Protein AF-A0ABD5SHU0-F1 (afdb_monomer)

InterPro domains:
  IPR045851 AMP-binding enzyme domain superfamily [G3DSA:3.30.300.30] (3-92)

Radius of gyration: 17.45 Å; Cα contacts (8 Å, |Δi|>4): 64; chains: 1; bounding box: 53×35×28 Å

Nearest PDB structures (foldseek):
  3gpc-assembly2_B  TM=8.679E-01  e=1.443E-02  Homo sapiens
  4fuq-assembly4_D  TM=7.712E-01  e=2.654E-02  Rhodopseudomonas palustris CGA009
  4gxr-assembly1_A  TM=7.586E-01  e=8.390E-02  Rhodopseudomonas palustris CGA009
  4fuq-assembly2_B  TM=7.901E-01  e=8.390E-02  Rhodopseudomonas palustris CGA009
  1ult-assembly1_A  TM=6.093E-01  e=1.442E-01  Thermus thermophilus

Mean predicted aligned error: 10.85 Å

Organism: NCBI:txid175631

Sequence (94 aa):
IRTGSVASRDELVALIVLSPEGVAALEQEGRRALAQRFKRALGQLLERPLVPRRWRYIDRLPRNGQGKIQYQQVQLLMNQLLPATEREPVNDRS

Solvent-accessible surface area (backbone atoms only — not comparable to full-atom values): 6139 Å² total; per-residue (Å²): 134,89,79,77,79,82,76,80,69,91,74,50,69,41,82,40,63,67,50,75,67,48,47,52,45,36,74,76,59,29,70,66,54,51,51,50,53,50,50,56,58,44,53,75,78,39,60,76,89,71,50,58,79,41,83,42,81,42,94,65,78,62,53,49,100,83,69,46,70,45,69,68,55,50,51,53,51,46,47,70,80,48,62,75,79,77,75,70,78,80,79,87,73,131

pLDDT: mean 77.64, std 17.47, range [35.22, 96.88]

Secondary structure (DSSP, 8-state):
------------EEEEPPPHHHHHHHHHHHHHHHHHHHHHHHHHHS-GGGS-SEEEE-SS----TTS---HHHHHHHHHHHS--TT--------

Foldseek 3Di:
DDDDDPPPPDFAEDEDEDDPVRVVCCVPVNDVVSLVVQQVVVVVVDPPVNRGPHYHYDNDQDADPVRDRDPVVVVVVCCVVPPPPDPDPPPPDD

Structure (mmCIF, N/CA/C/O backbone):
data_AF-A0ABD5SHU0-F1
#
_entry.id   AF-A0ABD5SHU0-F1
#
loop_
_atom_site.group_PDB
_atom_site.id
_atom_site.type_symbol
_atom_site.label_atom_id
_atom_site.label_alt_id
_atom_site.label_comp_id
_atom_site.label_asym_id
_atom_site.label_entity_id
_atom_site.label_seq_id
_atom_site.pdbx_PDB_ins_code
_atom_site.Cartn_x
_atom_site.Cartn_y
_atom_site.Cartn_z
_atom_site.occupancy
_atom_site.B_iso_or_equiv
_atom_site.auth_seq_id
_atom_site.auth_comp_id
_atom_site.auth_asym_id
_atom_site.auth_atom_id
_atom_site.pdbx_PDB_model_num
ATOM 1 N N . ILE A 1 1 ? 41.119 -1.057 -7.915 1.00 36.72 1 ILE A N 1
ATOM 2 C CA . ILE A 1 1 ? 39.947 -1.765 -7.342 1.00 36.72 1 ILE A CA 1
ATOM 3 C C . ILE A 1 1 ? 38.715 -0.934 -7.693 1.00 36.72 1 ILE A C 1
ATOM 5 O O . ILE A 1 1 ? 38.712 0.250 -7.391 1.00 36.72 1 ILE A O 1
ATOM 9 N N . ARG A 1 2 ? 37.757 -1.486 -8.453 1.00 36.47 2 ARG A N 1
ATOM 10 C CA . ARG A 1 2 ? 36.525 -0.790 -8.877 1.00 36.47 2 ARG A CA 1
ATOM 11 C C . ARG A 1 2 ? 35.515 -0.843 -7.728 1.00 36.47 2 ARG A C 1
ATOM 13 O O . ARG A 1 2 ? 34.954 -1.905 -7.483 1.00 36.47 2 ARG A O 1
ATOM 20 N N . THR A 1 3 ? 35.292 0.264 -7.029 1.00 40.34 3 THR A N 1
ATOM 21 C CA . THR A 1 3 ? 34.241 0.353 -6.006 1.00 40.34 3 THR A CA 1
ATOM 22 C C . THR A 1 3 ? 32.913 0.615 -6.711 1.00 40.34 3 THR A C 1
ATOM 24 O O . THR A 1 3 ? 32.765 1.608 -7.422 1.00 40.34 3 THR A O 1
ATOM 27 N N . GLY A 1 4 ? 31.985 -0.337 -6.608 1.00 35.22 4 GLY A N 1
ATOM 28 C CA . GLY A 1 4 ? 30.689 -0.285 -7.274 1.00 35.22 4 GLY A CA 1
ATOM 29 C C . GLY A 1 4 ? 29.841 0.878 -6.769 1.00 35.22 4 GLY A C 1
ATOM 30 O O . GLY A 1 4 ? 29.614 1.014 -5.572 1.00 35.22 4 GLY A O 1
ATOM 31 N N . SER A 1 5 ? 29.343 1.691 -7.700 1.00 45.56 5 SER A N 1
ATOM 32 C CA . SER A 1 5 ? 28.183 2.547 -7.462 1.00 45.56 5 SER A CA 1
ATOM 33 C C . SER A 1 5 ? 27.024 1.643 -7.040 1.00 45.56 5 SER A C 1
ATOM 35 O O . SER A 1 5 ? 26.622 0.752 -7.796 1.00 45.56 5 SER A O 1
ATOM 37 N N . VAL A 1 6 ? 26.508 1.822 -5.823 1.00 48.34 6 VAL A N 1
ATOM 38 C CA . VAL A 1 6 ? 25.244 1.199 -5.430 1.00 48.34 6 VAL A CA 1
ATOM 39 C C . VAL A 1 6 ? 24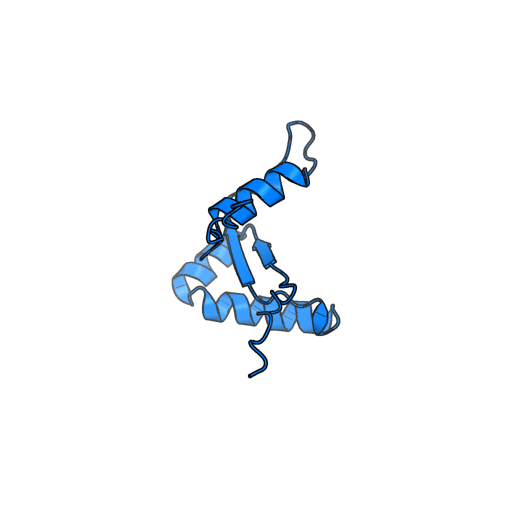.164 1.889 -6.252 1.00 48.34 6 VAL A C 1
ATOM 41 O O . VAL A 1 6 ? 23.681 2.961 -5.901 1.00 48.34 6 VAL A O 1
ATOM 44 N N . ALA A 1 7 ? 23.824 1.295 -7.394 1.00 49.09 7 ALA A N 1
ATOM 45 C CA . ALA A 1 7 ? 22.682 1.710 -8.183 1.00 49.09 7 ALA A CA 1
ATOM 46 C C . ALA A 1 7 ? 21.429 1.559 -7.310 1.00 49.09 7 ALA A C 1
ATOM 48 O O . ALA A 1 7 ? 20.960 0.444 -7.064 1.00 49.09 7 ALA A O 1
ATOM 49 N N . SER A 1 8 ? 20.897 2.678 -6.820 1.00 58.25 8 SER A N 1
ATOM 50 C CA . SER A 1 8 ? 19.561 2.739 -6.241 1.00 58.25 8 SER A CA 1
ATOM 51 C C . SER A 1 8 ? 18.580 2.337 -7.338 1.00 58.25 8 SER A C 1
ATOM 53 O O . SER A 1 8 ? 18.296 3.108 -8.250 1.00 58.25 8 SER A O 1
ATOM 55 N N . ARG A 1 9 ? 18.148 1.077 -7.323 1.00 62.12 9 ARG A N 1
ATOM 56 C CA . ARG A 1 9 ? 17.213 0.547 -8.312 1.00 62.12 9 ARG A CA 1
ATOM 57 C C . ARG A 1 9 ? 15.863 1.222 -8.095 1.00 62.12 9 ARG A C 1
ATOM 59 O O . ARG A 1 9 ? 15.325 1.114 -6.996 1.00 62.12 9 ARG A O 1
ATOM 66 N N . ASP A 1 10 ? 15.320 1.851 -9.136 1.00 69.81 10 ASP A N 1
ATOM 67 C CA . ASP A 1 10 ? 13.960 2.391 -9.104 1.00 69.81 10 ASP A CA 1
ATOM 68 C C . ASP A 1 10 ? 12.985 1.299 -8.643 1.00 69.81 10 ASP A C 1
ATOM 70 O O . ASP A 1 10 ? 12.902 0.210 -9.225 1.00 69.81 10 ASP A O 1
ATOM 74 N N . GLU A 1 11 ? 12.289 1.566 -7.539 1.00 76.25 11 GLU A N 1
ATOM 75 C CA . GLU A 1 11 ? 11.360 0.635 -6.914 1.00 76.25 11 GLU A CA 1
ATOM 76 C C . GLU A 1 11 ? 9.949 1.219 -6.922 1.00 76.25 11 GLU A C 1
ATOM 78 O O . GLU A 1 11 ? 9.708 2.325 -6.441 1.00 76.25 11 GLU A O 1
ATOM 83 N N . LEU A 1 12 ? 8.992 0.439 -7.429 1.00 85.12 12 LEU A N 1
ATOM 84 C CA . LEU A 1 12 ? 7.584 0.807 -7.374 1.00 85.12 12 LEU A CA 1
ATOM 85 C C . LEU A 1 12 ? 6.988 0.503 -6.001 1.00 85.12 12 LEU A C 1
ATOM 87 O O . LEU A 1 12 ? 7.075 -0.622 -5.487 1.00 85.12 12 LEU A O 1
ATOM 91 N N . VAL A 1 13 ? 6.321 1.515 -5.451 1.00 88.25 13 VAL A N 1
ATOM 92 C CA . VAL A 1 13 ? 5.635 1.474 -4.161 1.00 88.25 13 VAL A CA 1
ATOM 93 C C . VAL A 1 13 ? 4.141 1.680 -4.380 1.00 88.25 13 VAL A C 1
ATOM 95 O O . VAL A 1 13 ? 3.735 2.626 -5.049 1.00 88.25 13 VAL A O 1
ATOM 98 N N . ALA A 1 14 ? 3.320 0.823 -3.779 1.00 89.75 14 ALA A N 1
ATOM 99 C CA . ALA A 1 14 ? 1.873 0.995 -3.734 1.00 89.75 14 ALA A CA 1
ATOM 100 C C . ALA A 1 14 ? 1.432 1.552 -2.378 1.00 89.75 14 ALA A C 1
ATOM 102 O O . ALA A 1 14 ? 1.721 0.958 -1.336 1.00 89.75 14 ALA A O 1
ATOM 103 N N . LEU A 1 15 ? 0.693 2.662 -2.416 1.00 89.44 15 LEU A N 1
ATOM 104 C CA . LEU A 1 15 ? -0.062 3.206 -1.290 1.00 89.44 15 LEU A CA 1
ATOM 105 C C . LEU A 1 15 ? -1.522 2.781 -1.440 1.00 89.44 15 LEU A C 1
ATOM 107 O O . LEU A 1 15 ? -2.152 3.077 -2.454 1.00 89.44 15 LEU A O 1
ATOM 111 N N . ILE A 1 16 ? -2.046 2.068 -0.450 1.00 91.19 16 ILE A N 1
ATOM 112 C CA . ILE A 1 16 ? -3.349 1.409 -0.525 1.00 91.19 16 ILE A CA 1
ATOM 113 C C . ILE A 1 16 ? -4.179 1.812 0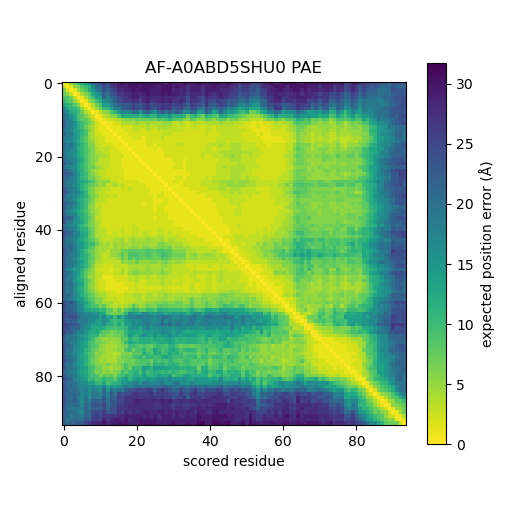.684 1.00 91.19 16 ILE A C 1
ATOM 115 O O . ILE A 1 16 ? -3.750 1.628 1.820 1.00 91.19 16 ILE A O 1
ATOM 119 N N . VAL A 1 17 ? -5.384 2.311 0.424 1.00 92.88 17 VAL A N 1
ATOM 120 C CA . VAL A 1 17 ? -6.434 2.433 1.437 1.00 92.88 17 VAL A CA 1
ATOM 121 C C . VAL A 1 17 ? -7.294 1.184 1.344 1.00 92.88 17 VAL A C 1
ATOM 123 O O . VAL A 1 17 ? -7.826 0.883 0.275 1.00 92.88 17 VAL A O 1
ATOM 126 N N . LEU A 1 18 ? -7.368 0.425 2.433 1.00 93.62 18 LEU A N 1
ATOM 127 C CA . LEU A 1 18 ? -8.119 -0.825 2.474 1.00 93.62 18 LEU A CA 1
ATOM 128 C C . LEU A 1 18 ? -9.610 -0.547 2.681 1.00 93.62 18 LEU A C 1
ATOM 130 O O . LEU A 1 18 ? -9.985 0.375 3.403 1.00 93.62 18 LEU A O 1
ATOM 134 N N . SER A 1 19 ? -10.455 -1.366 2.055 1.00 94.31 19 SER A N 1
ATOM 135 C CA . SER A 1 19 ? -11.868 -1.460 2.427 1.00 94.31 19 SER A CA 1
ATOM 136 C C . SER A 1 19 ? -12.011 -2.147 3.796 1.00 94.31 19 SER A C 1
ATOM 138 O O . SER A 1 19 ? -11.042 -2.755 4.265 1.00 94.31 19 SER A O 1
ATOM 140 N N . PRO A 1 20 ? -13.194 -2.121 4.434 1.00 94.94 20 PRO A N 1
ATOM 141 C CA . PRO A 1 20 ? -13.428 -2.850 5.683 1.00 94.94 20 PRO A CA 1
ATOM 142 C C . PRO A 1 20 ? -13.069 -4.344 5.598 1.00 94.94 20 PRO A C 1
ATOM 144 O O . PRO A 1 20 ? -12.421 -4.880 6.492 1.00 94.94 20 PRO A O 1
ATOM 147 N N . GLU A 1 21 ? -13.394 -5.006 4.486 1.00 95.19 21 GLU A N 1
ATOM 148 C CA . GLU A 1 21 ? -13.031 -6.408 4.236 1.00 95.19 21 GLU A CA 1
ATOM 149 C C . GLU A 1 21 ? -11.515 -6.571 4.096 1.00 95.19 21 GLU A C 1
ATOM 151 O O . GLU A 1 21 ? -10.936 -7.552 4.559 1.00 95.19 21 GLU A O 1
ATOM 156 N N . GLY A 1 22 ? -10.855 -5.591 3.475 1.00 93.94 22 GLY A N 1
ATOM 157 C CA . GLY A 1 22 ? -9.403 -5.553 3.351 1.00 93.94 22 GLY A CA 1
ATOM 158 C C . GLY A 1 22 ? -8.703 -5.383 4.698 1.00 93.94 22 GLY A C 1
ATOM 159 O O . GLY A 1 22 ? -7.661 -6.000 4.911 1.00 93.94 22 GLY A O 1
ATOM 160 N N . VAL A 1 23 ? -9.274 -4.588 5.608 1.00 95.50 23 VAL A N 1
ATOM 161 C CA . VAL A 1 23 ? -8.786 -4.437 6.988 1.00 95.50 23 VAL A CA 1
ATOM 162 C C . VAL A 1 23 ? -8.947 -5.749 7.748 1.00 95.50 23 VAL A C 1
ATOM 164 O O . VAL A 1 23 ? -7.964 -6.246 8.289 1.00 95.50 23 VAL A O 1
ATOM 167 N N . ALA A 1 24 ? -10.125 -6.375 7.698 1.00 96.38 24 ALA A N 1
ATOM 168 C CA . ALA A 1 24 ? -10.339 -7.677 8.329 1.00 96.38 24 ALA A CA 1
ATOM 169 C C . ALA A 1 24 ? -9.372 -8.744 7.778 1.00 96.38 24 ALA A C 1
ATOM 171 O O . ALA A 1 24 ? -8.760 -9.490 8.540 1.00 96.38 24 ALA A O 1
ATOM 172 N N . ALA A 1 25 ? -9.155 -8.779 6.460 1.00 95.38 25 ALA A N 1
ATOM 173 C CA . ALA A 1 25 ? -8.181 -9.679 5.843 1.00 95.38 25 ALA A CA 1
ATOM 174 C C . ALA A 1 25 ? -6.736 -9.361 6.265 1.00 95.38 25 ALA A C 1
ATOM 176 O O . ALA A 1 25 ? -5.924 -10.270 6.434 1.00 95.38 25 ALA A O 1
ATOM 177 N N . LEU A 1 26 ? -6.395 -8.080 6.446 1.00 94.94 26 LEU A N 1
ATOM 178 C CA . LEU A 1 26 ? -5.090 -7.670 6.956 1.00 94.94 26 LEU A CA 1
ATOM 179 C C . LEU A 1 26 ? -4.865 -8.171 8.388 1.00 94.94 26 LEU A C 1
ATOM 181 O O . LEU A 1 26 ? -3.765 -8.628 8.693 1.00 94.94 26 LEU A O 1
ATOM 185 N N . GLU A 1 27 ? -5.882 -8.080 9.240 1.00 95.62 27 GLU A N 1
ATOM 186 C CA . GLU A 1 27 ? -5.837 -8.523 10.637 1.00 95.62 27 GLU A CA 1
ATOM 187 C C . GLU A 1 27 ? -5.775 -10.049 10.754 1.00 95.62 27 GLU A C 1
ATOM 189 O O . GLU A 1 27 ? -4.988 -10.573 11.539 1.00 95.62 27 GLU A O 1
ATOM 194 N N . GLN A 1 28 ? -6.552 -10.767 9.940 1.00 96.88 28 GLN A N 1
ATOM 195 C CA . GLN A 1 28 ? -6.641 -12.228 9.986 1.00 96.88 28 GLN A CA 1
ATOM 196 C C . GLN A 1 28 ? -5.443 -12.925 9.330 1.00 96.88 28 GLN A C 1
ATOM 198 O O . GLN A 1 28 ? -4.953 -13.932 9.835 1.00 96.88 28 GLN A O 1
ATOM 203 N N . GLU A 1 29 ? -4.969 -12.416 8.191 1.00 95.25 29 GLU A N 1
ATOM 204 C CA . GLU A 1 29 ? -3.992 -13.120 7.344 1.00 95.25 29 GLU A CA 1
ATOM 205 C C . GLU A 1 29 ? -2.621 -12.439 7.302 1.00 95.25 29 GLU A C 1
ATOM 207 O O . GLU A 1 29 ? -1.626 -13.004 6.834 1.00 95.25 29 GLU A O 1
ATOM 212 N N . GLY A 1 30 ? -2.554 -11.199 7.780 1.00 94.31 30 GLY A N 1
ATOM 213 C CA . GLY A 1 30 ? -1.335 -10.419 7.840 1.00 94.31 30 GLY A CA 1
ATOM 214 C C . GLY A 1 30 ? -0.926 -9.762 6.518 1.00 94.31 30 GLY A C 1
ATOM 215 O O . GLY A 1 30 ? -1.371 -10.068 5.407 1.00 94.31 30 GLY A O 1
ATOM 216 N N . ARG A 1 31 ? 0.030 -8.834 6.647 1.00 92.88 31 ARG A N 1
ATOM 217 C CA . ARG A 1 31 ? 0.507 -7.959 5.559 1.00 92.88 31 ARG A CA 1
ATOM 218 C C . ARG A 1 31 ? 1.001 -8.716 4.326 1.00 92.88 31 ARG A C 1
ATOM 220 O O . ARG A 1 31 ? 0.777 -8.261 3.205 1.00 92.88 31 ARG A O 1
ATOM 227 N N . ARG A 1 32 ? 1.704 -9.837 4.528 1.00 92.38 32 ARG A N 1
ATOM 228 C CA . ARG A 1 32 ? 2.333 -10.617 3.450 1.00 92.38 32 ARG A CA 1
ATOM 229 C C . ARG A 1 32 ? 1.296 -11.337 2.592 1.00 92.38 32 ARG A C 1
ATOM 231 O O . ARG A 1 32 ? 1.421 -11.301 1.370 1.00 92.38 32 ARG A O 1
ATOM 238 N N . ALA A 1 33 ? 0.301 -11.972 3.210 1.00 93.81 33 ALA A N 1
ATOM 239 C CA . ALA A 1 33 ? -0.761 -12.669 2.489 1.00 93.81 33 ALA A CA 1
ATOM 240 C C . ALA A 1 33 ? -1.553 -11.684 1.623 1.00 93.81 33 ALA A C 1
ATOM 242 O O . ALA A 1 33 ? -1.732 -11.902 0.422 1.00 93.81 33 ALA A O 1
ATOM 243 N N . LEU A 1 34 ? -1.909 -10.535 2.203 1.00 95.00 34 LEU A N 1
ATOM 244 C CA . LEU A 1 34 ? -2.630 -9.486 1.495 1.00 95.00 34 LEU A CA 1
ATOM 245 C C . LEU A 1 34 ? -1.811 -8.889 0.335 1.00 95.00 34 LEU A C 1
ATOM 247 O O . LEU A 1 34 ? -2.317 -8.755 -0.778 1.00 95.00 34 LEU A O 1
ATOM 251 N N . ALA A 1 35 ? -0.512 -8.641 0.540 1.00 93.75 35 ALA A N 1
ATOM 252 C CA . ALA A 1 35 ? 0.376 -8.176 -0.527 1.00 93.75 35 ALA A CA 1
ATOM 253 C C . ALA A 1 35 ? 0.492 -9.196 -1.673 1.00 93.75 35 ALA A C 1
ATOM 255 O O . ALA A 1 35 ? 0.526 -8.813 -2.840 1.00 93.75 35 ALA A O 1
ATOM 256 N N . GLN A 1 36 ? 0.515 -10.502 -1.378 1.00 94.12 36 GLN A N 1
ATOM 257 C CA . GLN A 1 36 ? 0.510 -11.533 -2.420 1.00 94.12 36 GLN A CA 1
ATOM 258 C C . GLN A 1 36 ? -0.806 -11.574 -3.199 1.00 94.12 36 GLN A C 1
ATOM 260 O O . GLN A 1 36 ? -0.774 -11.763 -4.415 1.00 94.12 36 GLN A O 1
AT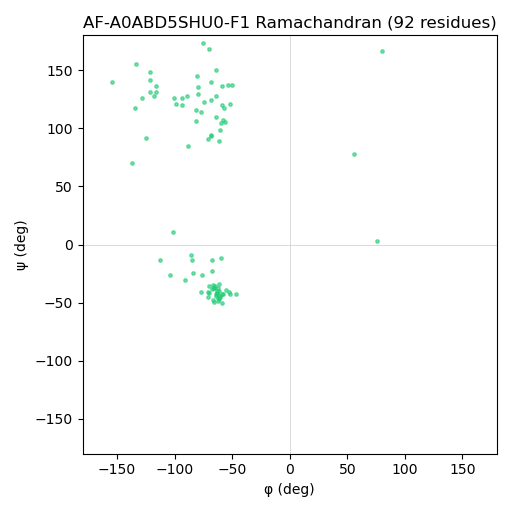OM 265 N N . ARG A 1 37 ? -1.951 -11.374 -2.534 1.00 94.06 37 ARG A N 1
ATOM 266 C CA . ARG A 1 37 ? -3.255 -11.272 -3.208 1.00 94.06 37 ARG A CA 1
ATOM 267 C C . ARG A 1 37 ? -3.259 -10.121 -4.207 1.00 94.06 37 ARG A C 1
ATOM 269 O O . ARG A 1 37 ? -3.541 -10.355 -5.381 1.00 94.06 37 ARG A O 1
ATOM 276 N N . PHE A 1 38 ? -2.843 -8.930 -3.779 1.00 93.69 38 PHE A N 1
ATOM 277 C CA . PHE A 1 38 ? -2.737 -7.787 -4.682 1.00 93.69 38 PHE A CA 1
ATOM 278 C C . PHE A 1 38 ? -1.702 -8.007 -5.786 1.00 93.69 38 PHE A C 1
ATOM 280 O O . PHE A 1 38 ? -1.979 -7.710 -6.942 1.00 93.69 38 PHE A O 1
ATOM 287 N N . LYS A 1 39 ? -0.53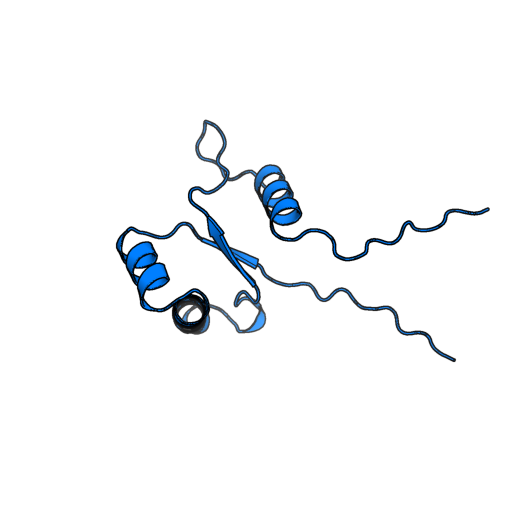8 -8.587 -5.472 1.00 92.06 39 LYS A N 1
ATOM 288 C CA . LYS A 1 39 ? 0.488 -8.914 -6.471 1.00 92.06 39 LYS A CA 1
ATOM 289 C C . LYS A 1 39 ? -0.046 -9.843 -7.564 1.00 92.06 39 LYS A C 1
ATOM 291 O O . LYS A 1 39 ? 0.256 -9.626 -8.732 1.00 92.06 39 LYS A O 1
ATOM 296 N N . ARG A 1 40 ? -0.821 -10.872 -7.199 1.00 92.69 40 ARG A N 1
ATOM 297 C CA . ARG A 1 40 ? -1.436 -11.796 -8.165 1.00 92.69 40 ARG A CA 1
ATOM 298 C C . ARG A 1 40 ? -2.478 -11.094 -9.027 1.00 92.69 40 ARG A C 1
ATOM 300 O O . ARG A 1 40 ? -2.418 -11.237 -10.240 1.00 92.69 40 ARG A O 1
ATOM 307 N N . ALA A 1 41 ? -3.376 -10.323 -8.415 1.00 91.56 41 ALA A N 1
ATOM 308 C CA . ALA A 1 41 ? -4.409 -9.586 -9.141 1.00 91.56 41 ALA A CA 1
ATOM 309 C C . ALA A 1 41 ? -3.800 -8.551 -10.104 1.00 91.56 41 ALA A C 1
ATOM 311 O O . ALA A 1 41 ? -4.118 -8.541 -11.288 1.00 91.56 41 ALA A O 1
ATOM 312 N N . LEU A 1 42 ? -2.852 -7.735 -9.631 1.00 90.50 42 LEU A N 1
ATOM 313 C CA . LEU A 1 42 ? -2.167 -6.751 -10.470 1.00 90.50 42 LEU A CA 1
ATOM 314 C C . LEU A 1 42 ? -1.290 -7.404 -11.537 1.00 90.50 42 LEU A C 1
ATOM 316 O O . LEU A 1 42 ? -1.213 -6.882 -12.636 1.00 90.50 42 LEU A O 1
ATOM 320 N N . GLY A 1 43 ? -0.664 -8.549 -11.259 1.00 90.50 43 GLY A N 1
ATOM 321 C CA . GLY A 1 43 ? 0.143 -9.270 -12.247 1.00 90.50 43 GLY A CA 1
ATOM 322 C C . GLY A 1 43 ? -0.657 -9.868 -13.409 1.00 90.50 43 GLY A C 1
ATOM 323 O O . GLY A 1 43 ? -0.052 -10.272 -14.395 1.00 90.50 43 GLY A O 1
ATOM 324 N N . GLN A 1 44 ? -1.988 -9.936 -13.302 1.00 91.12 44 GLN A N 1
ATOM 325 C CA . GLN A 1 44 ? -2.869 -10.292 -14.422 1.00 91.12 44 GLN A CA 1
ATOM 326 C C . GLN A 1 44 ? -3.203 -9.085 -15.307 1.00 91.12 44 GLN A C 1
ATOM 328 O O . GLN A 1 44 ? -3.535 -9.262 -16.473 1.00 91.12 44 GLN A O 1
ATOM 333 N N . LEU A 1 45 ? -3.126 -7.871 -14.754 1.00 90.44 45 LEU A N 1
ATOM 334 C CA . LEU A 1 45 ? -3.519 -6.627 -15.421 1.00 90.44 45 LEU A CA 1
ATOM 335 C C . LEU A 1 45 ? -2.319 -5.798 -15.898 1.00 90.44 45 LEU A C 1
ATOM 337 O O . LEU A 1 45 ? -2.449 -5.000 -16.819 1.00 90.44 45 LEU A O 1
ATOM 34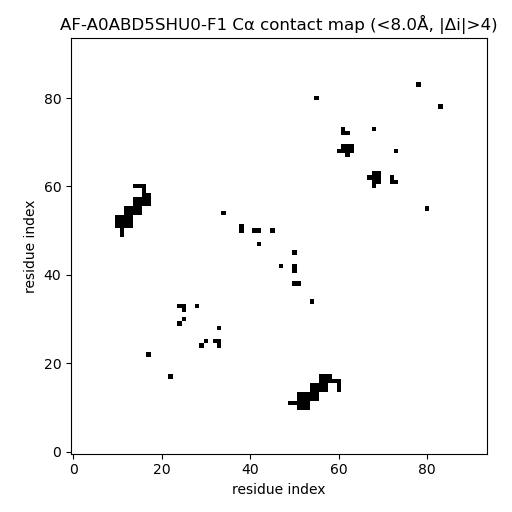1 N N . LEU A 1 46 ? -1.167 -5.955 -15.247 1.00 87.94 46 LEU A N 1
ATOM 342 C CA . LEU A 1 46 ? 0.035 -5.158 -15.448 1.00 87.94 46 LEU A CA 1
ATOM 343 C C . LEU A 1 46 ? 1.211 -6.043 -15.850 1.00 87.94 46 LEU A C 1
ATOM 345 O O . LEU A 1 46 ? 1.370 -7.169 -15.372 1.00 87.94 46 LEU A O 1
ATOM 349 N N . GLU A 1 47 ? 2.105 -5.486 -16.660 1.00 85.19 47 GLU A N 1
ATOM 350 C CA . GLU A 1 47 ? 3.382 -6.125 -16.945 1.00 85.19 47 GLU A CA 1
ATOM 351 C C . GLU A 1 47 ? 4.236 -6.244 -15.674 1.00 85.19 47 GLU A C 1
ATOM 353 O O . GLU A 1 47 ? 4.196 -5.404 -14.772 1.00 85.19 47 GLU A O 1
ATOM 358 N N . ARG A 1 48 ? 5.083 -7.278 -15.615 1.00 81.56 48 ARG A N 1
ATOM 359 C CA . ARG A 1 48 ? 5.960 -7.568 -14.467 1.00 81.56 48 ARG A CA 1
ATOM 360 C C . ARG A 1 48 ? 6.738 -6.370 -13.891 1.00 81.56 48 ARG A C 1
ATOM 362 O O . ARG A 1 48 ? 6.813 -6.311 -12.662 1.00 81.56 48 ARG A O 1
ATOM 369 N N . PRO A 1 49 ? 7.332 -5.447 -14.677 1.00 83.00 49 PRO A N 1
ATOM 370 C CA . PRO A 1 49 ? 8.048 -4.306 -14.103 1.00 83.00 49 PRO A CA 1
ATOM 371 C C . PRO A 1 49 ? 7.131 -3.308 -13.387 1.00 83.00 49 PRO A C 1
ATOM 373 O O . PRO A 1 49 ? 7.609 -2.596 -12.512 1.00 83.00 49 PRO A O 1
ATOM 376 N N . LEU A 1 50 ? 5.836 -3.282 -13.716 1.00 85.44 50 LEU A N 1
ATOM 377 C CA .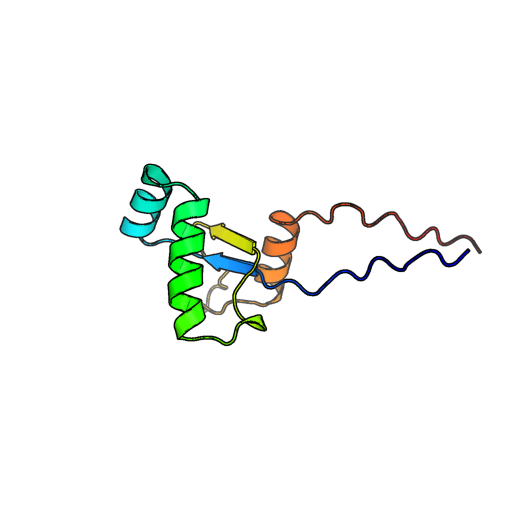 LEU A 1 50 ? 4.848 -2.367 -13.139 1.00 85.44 50 LEU A CA 1
ATOM 378 C C . LEU A 1 50 ? 4.241 -2.885 -11.830 1.00 85.44 50 LEU A C 1
ATOM 380 O O . LEU A 1 50 ? 3.533 -2.156 -11.136 1.00 85.44 50 LEU A O 1
ATOM 384 N N . VAL A 1 51 ? 4.516 -4.140 -11.468 1.00 88.00 51 VAL A N 1
ATOM 385 C CA . VAL A 1 51 ? 4.007 -4.727 -10.231 1.00 88.00 51 VAL A CA 1
ATOM 386 C C . VAL A 1 51 ? 4.786 -4.160 -9.031 1.00 88.00 51 VAL A C 1
ATOM 388 O O . VAL A 1 51 ? 6.008 -4.333 -8.964 1.00 88.00 51 VAL A O 1
ATOM 391 N N . PRO A 1 52 ? 4.108 -3.536 -8.046 1.00 87.62 52 PRO A N 1
ATOM 392 C CA . PRO A 1 52 ? 4.761 -2.932 -6.890 1.00 87.62 52 PRO A CA 1
ATOM 393 C C . PRO A 1 52 ? 5.587 -3.940 -6.094 1.00 87.62 52 PRO A C 1
ATOM 395 O O . PRO A 1 52 ? 5.150 -5.059 -5.795 1.00 87.62 52 PRO A O 1
ATOM 398 N N . ARG A 1 53 ? 6.791 -3.525 -5.704 1.00 86.88 53 ARG A N 1
ATOM 399 C CA . ARG A 1 53 ? 7.671 -4.321 -4.843 1.00 86.88 53 ARG A CA 1
ATOM 400 C C . ARG A 1 53 ? 7.448 -3.999 -3.372 1.00 86.88 53 ARG A C 1
ATOM 402 O O . ARG A 1 53 ? 7.534 -4.896 -2.532 1.00 86.88 53 ARG A O 1
ATOM 409 N N . ARG A 1 54 ? 7.060 -2.756 -3.072 1.00 86.50 54 ARG A N 1
ATOM 410 C CA . ARG A 1 54 ? 6.773 -2.300 -1.712 1.00 86.50 54 ARG A CA 1
ATOM 411 C C . ARG A 1 54 ? 5.310 -1.913 -1.556 1.00 86.50 54 ARG A C 1
ATOM 413 O O . ARG A 1 54 ? 4.730 -1.244 -2.403 1.00 86.50 54 ARG A O 1
ATOM 420 N N . TRP A 1 55 ? 4.731 -2.336 -0.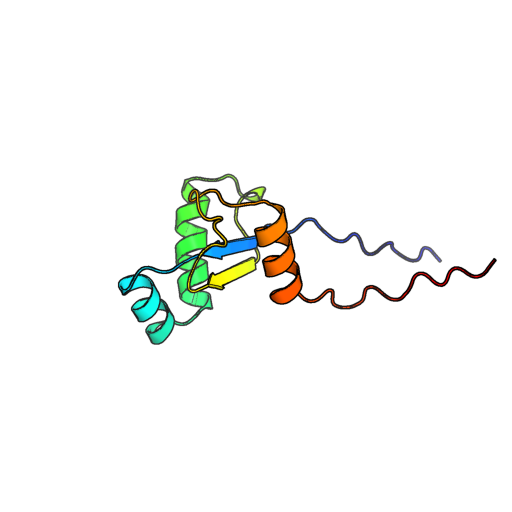439 1.00 90.19 55 TRP A N 1
ATOM 421 C CA . TRP A 1 55 ? 3.309 -2.190 -0.143 1.00 90.19 55 TRP A CA 1
ATOM 422 C C . TRP A 1 55 ? 3.146 -1.395 1.149 1.00 90.19 55 TRP A C 1
ATOM 424 O O . TRP A 1 55 ? 3.827 -1.664 2.149 1.00 90.19 55 TRP A O 1
ATOM 434 N N . ARG A 1 56 ? 2.279 -0.385 1.120 1.00 90.19 56 ARG A N 1
ATOM 435 C CA . ARG A 1 56 ? 1.988 0.495 2.249 1.00 90.19 56 ARG A CA 1
ATOM 436 C C . ARG A 1 56 ? 0.481 0.669 2.372 1.00 90.19 56 ARG A C 1
ATOM 438 O O . ARG A 1 56 ? -0.158 1.184 1.462 1.00 90.19 56 ARG A O 1
ATOM 445 N N . TYR A 1 57 ? -0.059 0.220 3.498 1.00 90.81 57 TYR A N 1
ATOM 446 C CA . TYR A 1 57 ? -1.467 0.379 3.844 1.00 90.81 57 TYR A CA 1
ATOM 447 C C . TYR A 1 57 ? -1.613 1.649 4.682 1.00 90.81 57 TYR A C 1
ATOM 449 O O . TYR A 1 57 ? -0.875 1.811 5.654 1.00 90.81 57 TYR A O 1
ATOM 457 N N . ILE A 1 58 ? -2.493 2.551 4.262 1.00 88.69 58 ILE A N 1
ATOM 458 C CA . ILE A 1 58 ? -2.731 3.854 4.890 1.00 88.69 58 ILE A CA 1
ATOM 459 C C . ILE A 1 58 ? -4.235 4.083 5.041 1.00 88.69 58 ILE A C 1
ATOM 461 O O . ILE A 1 58 ? -5.017 3.560 4.252 1.00 88.69 58 ILE A O 1
ATOM 465 N N . ASP A 1 59 ? -4.641 4.910 5.999 1.00 85.50 59 ASP A N 1
ATOM 466 C CA . ASP A 1 59 ? -6.068 5.137 6.272 1.00 85.50 59 ASP A CA 1
ATOM 467 C C . ASP A 1 59 ? -6.731 6.054 5.236 1.00 85.50 59 ASP A C 1
ATOM 469 O O . ASP A 1 59 ? -7.935 5.991 4.989 1.00 85.50 59 ASP A O 1
ATOM 473 N N . ARG A 1 60 ? -5.946 6.934 4.604 1.00 84.94 60 ARG A N 1
ATOM 474 C CA . ARG A 1 60 ? -6.434 7.874 3.593 1.00 84.94 60 ARG A CA 1
ATOM 475 C C . ARG A 1 60 ? -5.323 8.271 2.628 1.00 84.94 60 ARG A C 1
ATOM 477 O O . ARG A 1 60 ? -4.205 8.556 3.043 1.00 84.94 60 ARG A O 1
ATOM 484 N N . LEU A 1 61 ? -5.653 8.367 1.339 1.00 84.25 61 LEU A N 1
ATOM 485 C CA . LEU A 1 61 ? -4.761 8.972 0.349 1.00 84.25 61 LEU A CA 1
ATOM 486 C C . LEU A 1 61 ? -4.627 10.481 0.602 1.00 84.25 61 LEU A C 1
ATOM 488 O O . LEU A 1 61 ? -5.640 11.138 0.857 1.00 84.25 61 LEU A O 1
ATOM 492 N N . PRO A 1 62 ? -3.425 11.060 0.458 1.00 75.38 62 PRO A N 1
ATOM 493 C CA . PRO A 1 62 ? -3.267 12.501 0.530 1.00 75.38 62 PRO A CA 1
ATOM 494 C C . PRO A 1 62 ? -4.034 13.145 -0.629 1.00 75.38 62 PRO A C 1
ATOM 496 O O . PRO A 1 62 ? -3.689 12.982 -1.801 1.00 75.38 62 PRO A O 1
ATOM 499 N N . ARG A 1 63 ? -5.125 13.830 -0.293 1.00 74.50 63 ARG A N 1
ATOM 500 C CA . ARG A 1 63 ? -5.945 14.600 -1.226 1.00 74.50 63 ARG A CA 1
ATOM 501 C C . ARG A 1 63 ? -5.987 16.041 -0.750 1.00 74.50 63 ARG A C 1
ATOM 503 O O . ARG A 1 63 ? -6.092 16.297 0.449 1.00 74.50 63 ARG A O 1
ATOM 510 N N . ASN A 1 64 ? -5.940 16.977 -1.688 1.00 66.12 64 ASN A N 1
ATOM 511 C CA . ASN A 1 64 ? -6.248 18.371 -1.394 1.00 66.12 64 ASN A CA 1
ATOM 512 C C . ASN A 1 64 ? -7.771 18.582 -1.244 1.00 66.12 64 ASN A C 1
ATOM 514 O O . ASN A 1 64 ? -8.561 17.676 -1.515 1.00 66.12 64 ASN A O 1
ATOM 518 N N . GLY A 1 65 ? -8.197 19.787 -0.847 1.00 62.75 65 GLY A N 1
ATOM 519 C CA . GLY A 1 65 ? -9.618 20.130 -0.661 1.00 62.75 65 GLY A CA 1
ATOM 520 C C . GLY A 1 65 ? -10.501 19.986 -1.913 1.00 62.75 65 GLY A C 1
ATOM 521 O O . GLY A 1 65 ? -11.719 20.002 -1.798 1.00 62.75 65 GLY A O 1
ATOM 522 N N . GLN A 1 66 ? -9.908 19.794 -3.096 1.00 73.06 66 GLN A N 1
ATOM 523 C CA . GLN A 1 66 ? -10.603 19.524 -4.363 1.00 73.06 66 GLN A CA 1
ATOM 524 C C . GLN A 1 66 ? -10.569 18.034 -4.758 1.00 73.06 66 GLN A C 1
ATOM 526 O O . GLN A 1 66 ? -10.885 17.681 -5.891 1.00 73.06 66 GLN A O 1
ATOM 531 N N . GLY A 1 67 ? -10.132 17.148 -3.856 1.00 66.69 67 GLY A N 1
ATOM 532 C CA . GLY A 1 67 ? -10.071 15.703 -4.085 1.00 66.69 67 GLY A CA 1
ATOM 533 C C . GLY A 1 67 ? -8.917 15.233 -4.979 1.00 66.69 67 GLY A C 1
ATOM 534 O O . GLY A 1 67 ? -8.814 14.032 -5.234 1.00 66.69 67 GLY A O 1
ATOM 535 N N . LYS A 1 68 ? -8.029 16.130 -5.432 1.00 75.00 68 LYS A N 1
ATOM 536 C CA . LYS A 1 68 ? -6.870 15.772 -6.262 1.00 75.00 68 LYS A CA 1
ATOM 537 C C . LYS A 1 68 ? -5.742 15.224 -5.395 1.00 75.00 68 LYS A C 1
ATOM 539 O O . LYS A 1 68 ? -5.403 15.802 -4.362 1.00 75.00 68 LYS A O 1
ATOM 544 N N . ILE A 1 69 ? -5.130 14.137 -5.855 1.00 75.31 69 ILE A N 1
ATOM 545 C CA . ILE A 1 69 ? -3.895 13.606 -5.275 1.00 75.31 69 ILE A CA 1
ATOM 546 C C . ILE A 1 69 ? -2.747 14.491 -5.767 1.00 75.31 69 ILE A C 1
ATOM 548 O O . ILE A 1 69 ? -2.477 14.546 -6.966 1.00 75.31 69 ILE A O 1
ATOM 552 N N . GLN A 1 70 ? -2.092 15.217 -4.862 1.00 79.00 70 GLN A N 1
ATOM 553 C CA . GLN A 1 70 ? -0.946 16.053 -5.215 1.00 79.00 70 GLN A CA 1
ATOM 554 C C . GLN A 1 70 ? 0.346 15.248 -5.103 1.00 79.00 70 GLN A C 1
ATOM 556 O O . GLN A 1 70 ? 0.644 14.685 -4.049 1.00 79.00 70 GLN A O 1
ATOM 561 N N . TYR A 1 71 ? 1.147 15.251 -6.172 1.00 77.50 71 TYR A N 1
ATOM 562 C CA . TYR A 1 71 ? 2.429 14.542 -6.223 1.00 77.50 71 TYR A CA 1
ATOM 563 C C . TYR A 1 71 ? 3.332 14.880 -5.027 1.00 77.50 71 TYR A C 1
ATOM 565 O O . TYR A 1 71 ? 3.885 13.981 -4.405 1.00 77.50 71 TYR A O 1
ATOM 573 N N . GLN A 1 72 ? 3.408 16.155 -4.629 1.00 76.75 72 GLN A N 1
ATOM 574 C CA . GLN A 1 72 ? 4.203 16.586 -3.472 1.00 76.75 72 GLN A CA 1
ATOM 575 C C . GLN A 1 72 ? 3.746 15.953 -2.150 1.00 76.75 72 GLN A C 1
ATOM 577 O O . GLN A 1 72 ? 4.581 15.546 -1.347 1.00 76.75 72 GLN A O 1
ATOM 582 N N . GLN A 1 73 ? 2.437 15.819 -1.922 1.00 77.06 73 GLN A N 1
ATOM 583 C CA . GLN A 1 73 ? 1.924 15.201 -0.696 1.00 77.06 73 GLN A CA 1
ATOM 584 C C . GLN A 1 73 ? 2.197 13.691 -0.673 1.00 77.06 73 GLN A C 1
ATOM 586 O O . GLN A 1 73 ? 2.514 13.134 0.376 1.00 77.06 73 GLN A O 1
ATOM 591 N N . VAL A 1 74 ? 2.133 13.037 -1.837 1.00 79.00 74 VAL A N 1
ATOM 592 C CA . VAL A 1 74 ? 2.536 11.632 -1.989 1.00 79.00 74 VAL A CA 1
ATOM 593 C C . VAL A 1 74 ? 4.032 11.464 -1.714 1.00 79.00 74 VAL A C 1
ATOM 595 O O . VAL A 1 74 ? 4.404 10.565 -0.968 1.00 79.00 74 VAL A O 1
ATOM 598 N N . GLN A 1 75 ? 4.881 12.347 -2.245 1.00 78.25 75 GLN A N 1
ATOM 599 C CA . GLN A 1 75 ? 6.331 12.329 -2.012 1.00 78.25 75 GLN A CA 1
ATOM 600 C C . GLN A 1 75 ? 6.683 12.500 -0.527 1.00 78.25 75 GLN A C 1
ATOM 602 O O . GLN A 1 75 ? 7.495 11.746 0.005 1.00 78.25 75 GLN A O 1
ATOM 607 N N . LEU A 1 76 ? 6.032 13.437 0.170 1.00 79.62 76 LEU A N 1
ATOM 608 C CA . LEU A 1 76 ? 6.219 13.619 1.614 1.00 79.62 76 LEU A CA 1
ATOM 609 C C . LEU A 1 76 ? 5.826 12.365 2.402 1.00 79.62 76 LEU A C 1
ATOM 611 O O . LEU A 1 76 ? 6.586 11.917 3.259 1.00 79.62 76 LEU A O 1
ATOM 615 N N . LEU A 1 77 ? 4.678 11.765 2.077 1.00 78.94 77 LEU A N 1
ATOM 616 C CA . LEU A 1 77 ? 4.233 10.523 2.707 1.00 78.94 77 LEU A CA 1
ATOM 617 C C . LEU A 1 77 ? 5.200 9.363 2.419 1.00 78.94 77 LEU A C 1
ATOM 619 O O . LEU A 1 77 ? 5.504 8.574 3.311 1.00 78.94 77 LEU A O 1
ATOM 623 N N . MET A 1 78 ? 5.727 9.270 1.196 1.00 77.94 78 MET A N 1
ATOM 624 C CA . MET A 1 78 ? 6.736 8.271 0.844 1.00 77.94 78 MET A CA 1
ATOM 625 C C . MET A 1 78 ? 8.009 8.447 1.674 1.00 77.94 78 MET A C 1
ATOM 627 O O . MET A 1 78 ? 8.454 7.467 2.262 1.00 77.94 78 MET A O 1
ATOM 631 N N . ASN A 1 79 ? 8.538 9.666 1.807 1.00 78.75 79 ASN A N 1
ATOM 632 C CA . ASN A 1 79 ? 9.723 9.937 2.630 1.00 78.75 79 ASN A CA 1
ATOM 633 C C . ASN A 1 79 ? 9.509 9.598 4.115 1.00 78.75 79 ASN A C 1
ATOM 635 O O . ASN A 1 79 ? 10.436 9.142 4.778 1.00 78.75 79 ASN A O 1
ATOM 639 N N . GLN A 1 80 ? 8.296 9.786 4.643 1.00 77.00 80 GLN A N 1
ATOM 640 C CA . GLN A 1 80 ? 7.962 9.404 6.021 1.00 77.00 80 GLN A CA 1
ATOM 641 C C . GLN A 1 80 ? 7.891 7.881 6.204 1.00 77.00 80 GLN A C 1
ATOM 643 O O . GLN A 1 80 ? 8.354 7.345 7.207 1.00 77.00 80 GLN A O 1
ATOM 648 N N . LEU A 1 81 ? 7.310 7.165 5.238 1.00 73.62 81 LEU A N 1
ATOM 649 C CA . LEU A 1 81 ? 7.103 5.709 5.306 1.00 73.62 81 LEU A CA 1
ATOM 650 C C . LEU A 1 81 ? 8.320 4.886 4.853 1.00 73.62 81 LEU A C 1
ATOM 652 O O . LEU A 1 81 ? 8.352 3.655 5.018 1.00 73.62 81 LEU A O 1
ATOM 656 N N . LEU A 1 82 ? 9.272 5.560 4.215 1.0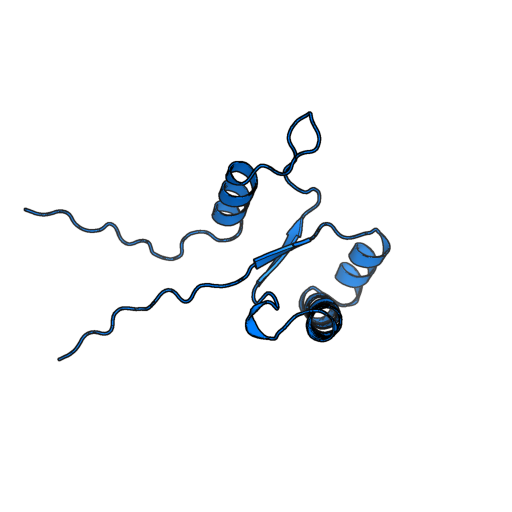0 69.50 82 LEU A N 1
ATOM 657 C CA . LEU A 1 82 ? 10.500 5.050 3.627 1.00 69.50 82 LEU A CA 1
ATOM 658 C C . LEU A 1 82 ? 11.611 6.043 3.995 1.00 69.50 82 LEU A C 1
ATOM 660 O O . LEU A 1 82 ? 12.066 6.780 3.117 1.00 69.50 82 LEU A O 1
ATOM 664 N N . PRO A 1 83 ? 12.023 6.121 5.276 1.00 55.56 83 PRO A N 1
ATOM 665 C CA . PRO A 1 83 ? 13.142 6.978 5.631 1.00 55.56 83 PRO A CA 1
ATOM 666 C C . PRO A 1 83 ? 14.321 6.604 4.735 1.00 55.56 83 PRO A C 1
ATOM 668 O O . PRO A 1 83 ? 14.540 5.420 4.460 1.00 55.56 83 PRO A O 1
ATOM 671 N N . ALA A 1 84 ? 15.028 7.617 4.236 1.00 57.28 84 ALA A N 1
ATOM 672 C CA . ALA A 1 84 ? 16.253 7.423 3.484 1.00 57.28 84 ALA A CA 1
ATOM 673 C C . ALA A 1 84 ? 17.258 6.736 4.413 1.00 57.28 84 ALA A C 1
ATOM 675 O O . ALA A 1 84 ? 17.970 7.395 5.163 1.00 57.28 84 ALA A O 1
ATOM 676 N N . THR A 1 85 ? 17.258 5.405 4.429 1.00 58.00 85 THR A N 1
ATOM 677 C CA . THR A 1 85 ? 18.348 4.633 5.005 1.00 58.00 85 THR A CA 1
ATOM 678 C C . THR A 1 85 ? 19.595 5.068 4.242 1.00 58.00 85 THR A C 1
ATOM 680 O O . THR A 1 85 ? 19.708 4.794 3.051 1.00 58.00 85 THR A O 1
ATOM 683 N N . GLU A 1 86 ? 20.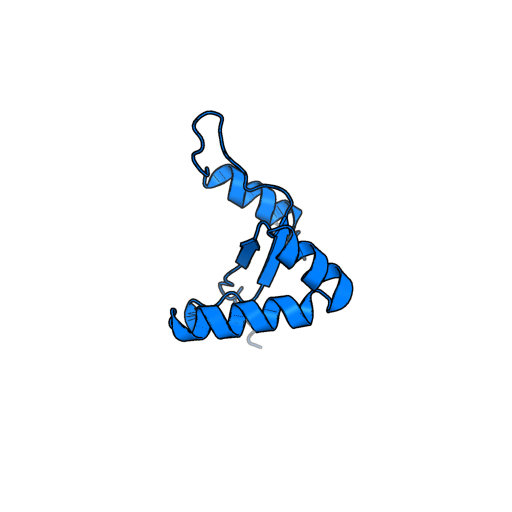438 5.847 4.924 1.00 50.62 86 GLU A N 1
ATOM 684 C CA . GLU A 1 86 ? 21.732 6.360 4.469 1.00 50.62 86 GLU A CA 1
ATOM 685 C C . GLU A 1 86 ? 21.715 7.163 3.160 1.00 50.62 86 GLU A C 1
ATOM 687 O O . GLU A 1 86 ? 22.183 6.735 2.109 1.00 50.62 86 GLU A O 1
ATOM 692 N N . ARG A 1 87 ? 21.281 8.425 3.242 1.00 49.59 87 ARG A N 1
ATOM 693 C CA . ARG A 1 87 ? 22.004 9.473 2.508 1.00 49.59 87 ARG A CA 1
ATOM 694 C C . ARG A 1 87 ? 23.104 9.978 3.432 1.00 49.59 87 ARG A C 1
ATOM 696 O O . ARG A 1 87 ? 22.882 10.934 4.171 1.00 49.59 87 ARG A O 1
ATOM 703 N N . GLU A 1 88 ? 24.248 9.291 3.446 1.00 50.91 88 GLU A N 1
ATOM 704 C CA . GLU A 1 88 ? 25.466 9.868 4.021 1.00 50.91 88 GLU A CA 1
ATOM 705 C C . GLU A 1 88 ? 25.667 11.269 3.421 1.00 50.91 88 GLU A C 1
ATOM 707 O O . GLU A 1 88 ? 25.431 11.460 2.220 1.00 50.91 88 GLU A O 1
ATOM 712 N N . PRO A 1 89 ? 26.034 12.272 4.236 1.00 47.28 89 PRO A N 1
ATOM 713 C CA . PRO A 1 89 ? 26.283 13.605 3.724 1.00 47.28 89 PRO A CA 1
ATOM 714 C C . PRO A 1 89 ? 27.403 13.505 2.691 1.00 47.28 89 PRO A C 1
ATOM 716 O O . PRO A 1 89 ? 28.508 13.062 3.004 1.00 47.28 89 PRO A O 1
ATOM 719 N N . VAL A 1 90 ? 27.108 13.907 1.451 1.00 60.69 90 VAL A N 1
ATOM 720 C CA . VAL A 1 90 ? 28.141 14.164 0.450 1.00 60.69 90 VAL A CA 1
ATOM 721 C C . VAL A 1 90 ? 29.066 15.206 1.075 1.00 60.69 90 VAL A C 1
ATOM 723 O O . VAL A 1 90 ? 28.677 16.346 1.322 1.00 60.69 90 VAL A O 1
ATOM 726 N N . ASN A 1 91 ? 30.242 14.758 1.502 1.00 54.22 91 ASN A N 1
ATOM 727 C CA . ASN A 1 91 ? 31.225 15.607 2.145 1.00 54.22 91 ASN A CA 1
ATOM 728 C C . ASN A 1 91 ? 31.795 16.520 1.058 1.00 54.22 91 ASN A C 1
ATOM 730 O O . ASN A 1 91 ? 32.736 16.149 0.360 1.00 54.22 91 ASN A O 1
ATOM 734 N N . ASP A 1 92 ? 31.171 17.685 0.898 1.00 51.38 92 ASP A N 1
ATOM 735 C CA . ASP A 1 92 ? 31.710 18.813 0.152 1.00 51.38 92 ASP A CA 1
ATOM 736 C C . ASP A 1 92 ? 32.912 19.337 0.946 1.00 51.38 92 ASP A C 1
ATOM 738 O O . ASP A 1 92 ? 32.783 20.056 1.938 1.00 51.38 92 ASP A O 1
ATOM 742 N N . ARG A 1 93 ? 34.096 18.837 0.597 1.00 43.91 93 ARG A N 1
ATOM 743 C CA . ARG A 1 93 ? 35.368 19.419 1.020 1.00 43.91 93 ARG A CA 1
ATOM 744 C C . ARG A 1 93 ? 36.176 19.693 -0.233 1.00 43.91 93 ARG A C 1
ATOM 746 O O . ARG A 1 93 ? 36.854 18.801 -0.743 1.00 43.91 93 ARG A O 1
ATOM 753 N N . SER A 1 94 ? 36.010 20.919 -0.724 1.00 40.38 94 SER A N 1
ATOM 754 C CA . SER A 1 94 ? 37.075 21.638 -1.426 1.00 40.38 94 SER A CA 1
ATOM 755 C C . SER A 1 94 ? 38.210 21.967 -0.459 1.00 40.38 94 SER A C 1
ATOM 757 O O . SER A 1 94 ? 37.919 22.124 0.752 1.00 40.38 94 SER A O 1
#